Protein AF-X1P0E0-F1 (afdb_monomer)

Foldseek 3Di:
DVPPPPPPVLAPPLVVVPPPPDQKAWDWDADPSHIDTDDIDNDPVVNLVVQVVVVCVPAPQFAKAKEKEFAQAVVVSVVSQVVCVVSHNYPHYYYDYDDPVCCVSRHHPDIDMDMDGPPPVPPPPD

Radius of gyration: 15.59 Å; Cα contacts (8 Å, |Δi|>4): 162; chains: 1; bounding box: 39×35×39 Å

Structure (mmCIF, N/CA/C/O backbone):
data_AF-X1P0E0-F1
#
_entry.id   AF-X1P0E0-F1
#
loop_
_atom_site.group_PDB
_atom_site.id
_atom_site.type_symbol
_atom_site.label_atom_id
_atom_site.label_alt_id
_atom_site.label_comp_id
_atom_site.label_asym_id
_atom_site.label_entity_id
_atom_site.label_seq_id
_atom_site.pdbx_PDB_ins_code
_atom_site.Cartn_x
_atom_site.Cartn_y
_atom_site.Cartn_z
_atom_site.occupancy
_atom_site.B_iso_or_equiv
_atom_site.auth_seq_id
_atom_site.auth_comp_id
_atom_site.auth_asym_id
_atom_site.auth_atom_id
_atom_site.pdbx_PDB_model_num
ATOM 1 N N . THR A 1 1 ? 15.191 6.802 -23.955 1.00 49.88 1 THR A N 1
ATOM 2 C CA . THR A 1 1 ? 13.938 7.532 -23.635 1.00 49.88 1 THR A CA 1
ATOM 3 C C . THR A 1 1 ? 13.815 7.962 -22.166 1.00 49.88 1 THR A C 1
ATOM 5 O O . THR A 1 1 ? 13.062 8.871 -21.869 1.00 49.88 1 THR A O 1
ATOM 8 N N . VAL A 1 2 ? 14.660 7.444 -21.263 1.00 40.12 2 VAL A N 1
ATOM 9 C CA . VAL A 1 2 ? 14.828 7.835 -19.836 1.00 40.12 2 VAL A CA 1
ATOM 10 C C . VAL A 1 2 ? 15.333 9.270 -19.591 1.00 40.12 2 VAL A C 1
ATOM 12 O O . VAL A 1 2 ? 15.191 9.835 -18.510 1.00 40.12 2 VAL A O 1
ATOM 15 N N . ARG A 1 3 ? 15.948 9.890 -20.601 1.00 38.47 3 ARG A N 1
ATOM 16 C CA . ARG A 1 3 ? 16.764 11.102 -20.431 1.00 38.47 3 ARG A CA 1
ATOM 17 C C . ARG A 1 3 ? 15.964 12.405 -20.269 1.00 38.47 3 ARG A C 1
ATOM 19 O O . ARG A 1 3 ? 16.572 13.434 -20.003 1.00 38.47 3 ARG A O 1
ATOM 26 N N . TYR A 1 4 ? 14.636 12.377 -20.415 1.00 43.84 4 TYR A N 1
ATOM 27 C CA . TYR A 1 4 ? 13.825 13.598 -20.547 1.00 43.84 4 TYR A CA 1
ATOM 28 C C . TYR A 1 4 ? 12.959 13.981 -19.336 1.00 43.84 4 TYR A C 1
ATOM 30 O O . TYR A 1 4 ? 12.511 15.121 -19.273 1.00 43.84 4 TYR A O 1
ATOM 38 N N . VAL A 1 5 ? 12.761 13.115 -18.335 1.00 45.66 5 VAL A N 1
ATOM 39 C CA . VAL A 1 5 ? 11.831 13.411 -17.213 1.00 45.66 5 VAL A CA 1
ATOM 40 C C . VAL A 1 5 ? 12.536 13.987 -15.970 1.00 45.66 5 VAL A C 1
ATOM 42 O O . VAL A 1 5 ?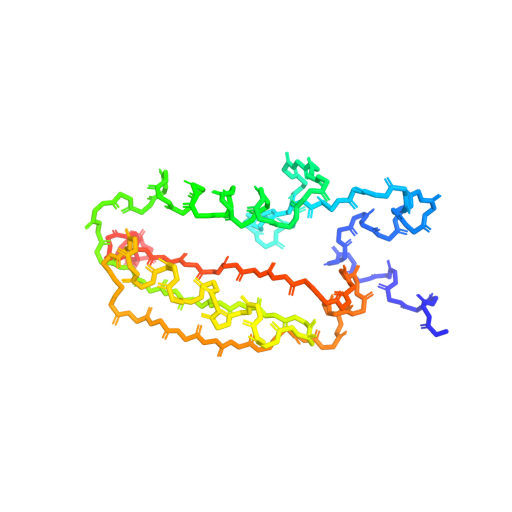 11.910 14.279 -14.960 1.00 45.66 5 VAL A O 1
ATOM 45 N N . TYR A 1 6 ? 13.845 14.237 -16.037 1.00 41.91 6 TYR A N 1
ATOM 46 C CA . TYR A 1 6 ? 14.637 14.723 -14.896 1.00 41.91 6 TYR A CA 1
ATOM 47 C C . TYR A 1 6 ? 14.338 16.172 -14.457 1.00 41.91 6 TYR A C 1
ATOM 49 O O . TYR A 1 6 ? 14.790 16.584 -13.392 1.00 41.91 6 TYR A O 1
ATOM 57 N N . ARG A 1 7 ? 13.600 16.968 -15.247 1.00 42.78 7 ARG A N 1
ATOM 58 C CA . ARG A 1 7 ? 13.445 18.422 -15.020 1.00 42.78 7 ARG A CA 1
ATOM 59 C C . ARG A 1 7 ? 12.189 18.865 -14.261 1.00 42.78 7 ARG A C 1
ATOM 61 O O . ARG A 1 7 ? 12.047 20.056 -14.022 1.00 42.78 7 ARG A O 1
ATOM 68 N N . THR A 1 8 ? 11.281 17.972 -13.866 1.00 48.56 8 THR A N 1
ATOM 69 C CA . THR A 1 8 ? 9.974 18.403 -13.323 1.00 48.56 8 THR A CA 1
ATOM 70 C C . THR A 1 8 ? 9.926 18.583 -11.802 1.00 48.56 8 THR A C 1
ATOM 72 O O . THR A 1 8 ? 8.874 18.935 -11.279 1.00 48.56 8 THR A O 1
ATOM 75 N N . GLY A 1 9 ? 11.019 18.339 -11.065 1.00 49.53 9 GLY A N 1
ATOM 76 C CA . GLY A 1 9 ? 11.084 18.568 -9.608 1.00 49.53 9 GLY A CA 1
ATOM 77 C C . GLY A 1 9 ? 10.165 17.678 -8.752 1.00 49.53 9 GLY A C 1
ATOM 78 O O . GLY A 1 9 ? 10.155 17.808 -7.534 1.00 49.53 9 GLY A O 1
ATOM 79 N N . ARG A 1 10 ? 9.413 16.762 -9.380 1.00 53.34 10 ARG A N 1
ATOM 80 C CA . ARG A 1 10 ? 8.436 15.845 -8.761 1.00 53.34 10 ARG A CA 1
ATOM 81 C C . ARG A 1 10 ? 8.877 14.378 -8.781 1.00 53.34 10 ARG A C 1
ATOM 83 O O . ARG A 1 10 ? 8.124 13.504 -8.368 1.00 53.34 10 ARG A O 1
ATOM 90 N N . ILE A 1 11 ? 10.089 14.103 -9.263 1.00 49.31 11 ILE A N 1
ATOM 91 C CA . ILE A 1 11 ? 10.712 12.781 -9.181 1.00 49.31 11 ILE A CA 1
ATOM 92 C C . ILE A 1 11 ? 11.657 12.808 -7.971 1.00 49.31 11 ILE A C 1
ATOM 94 O O . ILE A 1 11 ? 12.627 13.572 -7.994 1.00 49.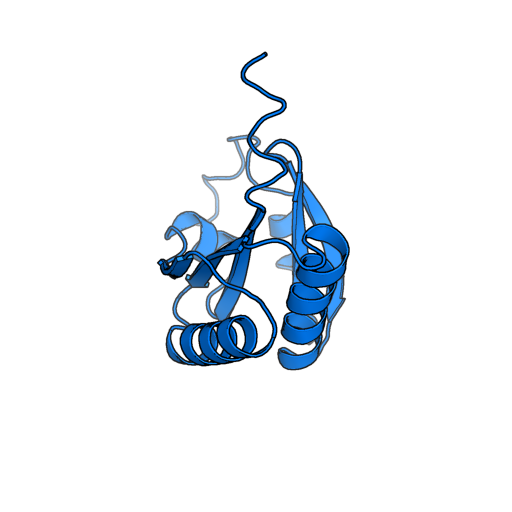31 11 ILE A O 1
ATOM 98 N N . PRO A 1 12 ? 11.405 12.023 -6.903 1.00 47.72 12 PRO A N 1
ATOM 99 C CA . PRO A 1 12 ? 12.387 11.847 -5.837 1.00 47.72 12 PRO A CA 1
ATOM 100 C C . PRO A 1 12 ? 13.702 11.370 -6.4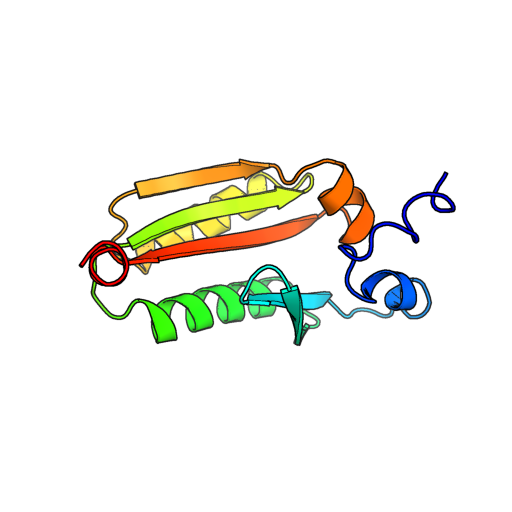50 1.00 47.72 12 PRO A C 1
ATOM 102 O O . PRO A 1 12 ? 13.703 10.735 -7.499 1.00 47.72 12 PRO A O 1
ATOM 105 N N . LYS A 1 13 ? 14.829 11.604 -5.778 1.00 49.88 13 LYS A N 1
ATOM 106 C CA . LYS A 1 13 ? 16.182 11.146 -6.159 1.00 49.88 13 LYS A CA 1
ATOM 107 C C . LYS A 1 13 ? 16.338 9.609 -6.355 1.00 49.88 13 LYS A C 1
ATOM 109 O O . LYS A 1 13 ? 17.444 9.094 -6.298 1.00 49.88 13 LYS A O 1
ATOM 114 N N . VAL A 1 14 ? 15.267 8.853 -6.597 1.00 49.75 14 VAL A N 1
ATOM 115 C CA . VAL A 1 14 ? 15.206 7.409 -6.878 1.00 49.75 14 VAL A CA 1
ATOM 116 C C . VAL A 1 14 ? 15.887 7.060 -8.197 1.00 49.75 14 VAL A C 1
ATOM 118 O O . VAL A 1 14 ? 16.434 5.974 -8.329 1.00 49.75 14 VAL A O 1
ATOM 121 N N . ALA A 1 15 ? 15.978 8.002 -9.139 1.00 46.88 15 ALA A N 1
ATOM 122 C CA . ALA A 1 15 ? 16.730 7.784 -10.371 1.00 46.88 15 ALA A CA 1
ATOM 123 C C . ALA A 1 15 ? 18.255 7.624 -10.138 1.00 46.88 15 ALA A C 1
ATOM 125 O O . ALA A 1 15 ? 18.962 7.161 -11.028 1.00 46.88 15 ALA A O 1
ATOM 126 N N . ALA A 1 16 ? 18.770 7.946 -8.941 1.00 50.12 16 ALA A N 1
ATOM 127 C CA . ALA A 1 16 ? 20.152 7.648 -8.546 1.00 50.12 16 ALA A CA 1
ATOM 128 C C . ALA A 1 16 ? 20.365 6.182 -8.098 1.00 50.12 16 ALA A C 1
ATOM 130 O O . ALA A 1 16 ? 21.505 5.746 -7.974 1.00 50.12 16 ALA A O 1
ATOM 131 N N . LEU A 1 17 ? 19.294 5.403 -7.887 1.00 49.16 17 LEU A N 1
ATOM 132 C CA . LEU A 1 17 ? 19.366 3.992 -7.471 1.00 49.16 17 LEU A CA 1
ATOM 133 C C . LEU A 1 17 ? 19.461 3.006 -8.645 1.00 49.16 17 LEU A C 1
ATOM 135 O O . LEU A 1 17 ? 19.607 1.805 -8.424 1.00 49.16 17 LEU A O 1
ATOM 139 N N . ALA A 1 18 ? 19.460 3.494 -9.890 1.00 48.66 18 ALA A N 1
ATOM 140 C CA . ALA A 1 18 ? 19.674 2.667 -11.081 1.00 48.66 18 ALA A CA 1
ATOM 141 C C . ALA A 1 18 ? 21.058 1.973 -11.109 1.00 48.66 18 ALA A C 1
ATOM 143 O O . ALA A 1 18 ? 21.272 1.073 -11.914 1.00 48.66 18 ALA A O 1
ATOM 144 N N . GLY A 1 19 ? 21.993 2.375 -10.237 1.00 46.19 19 GLY A N 1
ATOM 145 C CA . GLY A 1 19 ? 23.364 1.861 -10.197 1.00 46.19 19 GLY A CA 1
ATOM 146 C C . GLY A 1 19 ? 23.654 0.723 -9.206 1.00 46.19 19 GLY A C 1
ATOM 147 O O . GLY A 1 19 ? 24.775 0.227 -9.217 1.00 46.19 19 GLY A O 1
ATOM 148 N N . SER A 1 20 ? 22.719 0.301 -8.338 1.00 51.16 20 SER A N 1
ATOM 149 C CA . SER A 1 20 ? 23.041 -0.618 -7.220 1.00 51.16 20 SER A CA 1
ATOM 150 C C . SER A 1 20 ? 21.969 -1.671 -6.887 1.00 51.16 20 SER A C 1
ATOM 152 O O . SER A 1 20 ? 21.805 -2.048 -5.726 1.00 51.16 20 SER A O 1
ATOM 154 N N . MET A 1 21 ? 21.251 -2.189 -7.893 1.00 52.78 21 MET A N 1
ATOM 155 C CA . MET A 1 21 ? 20.237 -3.258 -7.766 1.00 52.78 21 MET A CA 1
ATOM 156 C C . MET A 1 21 ? 20.814 -4.639 -7.360 1.00 52.78 21 MET A C 1
ATOM 158 O O . MET A 1 21 ? 20.607 -5.644 -8.034 1.00 52.78 21 MET A O 1
ATOM 162 N N . LEU A 1 22 ? 21.506 -4.732 -6.224 1.00 58.06 22 LEU A N 1
ATOM 163 C CA . LEU A 1 22 ? 21.781 -5.996 -5.541 1.00 58.06 22 LEU A CA 1
ATOM 164 C C . LEU A 1 22 ? 20.718 -6.214 -4.451 1.00 58.06 22 LEU A C 1
ATOM 166 O O . LEU A 1 22 ? 20.879 -5.826 -3.298 1.00 58.06 22 LEU A O 1
ATOM 170 N N . ASN A 1 23 ? 19.620 -6.875 -4.829 1.00 63.97 23 ASN A N 1
ATOM 171 C CA . ASN A 1 23 ? 18.700 -7.586 -3.926 1.00 63.97 23 ASN A CA 1
ATOM 172 C C . ASN A 1 23 ? 17.964 -6.774 -2.832 1.00 63.97 23 ASN A C 1
ATOM 174 O O . ASN A 1 23 ? 17.475 -7.359 -1.862 1.00 63.97 23 ASN A O 1
ATOM 178 N N . ILE A 1 24 ? 17.856 -5.449 -2.964 1.00 73.19 24 ILE A N 1
ATOM 179 C CA . ILE A 1 24 ? 17.117 -4.584 -2.030 1.00 73.19 24 ILE A CA 1
ATOM 180 C C . ILE A 1 24 ? 15.929 -3.898 -2.716 1.00 73.19 24 ILE A C 1
ATOM 182 O O . ILE A 1 24 ? 15.970 -3.567 -3.896 1.00 73.19 24 ILE A O 1
ATOM 186 N N . ARG A 1 25 ? 14.864 -3.683 -1.949 1.00 79.88 25 ARG A N 1
ATOM 187 C CA . ARG A 1 25 ? 13.583 -3.091 -2.333 1.00 79.88 25 ARG A CA 1
ATOM 188 C C . ARG A 1 25 ? 13.344 -1.878 -1.426 1.00 79.88 25 ARG A C 1
ATOM 190 O O . ARG A 1 25 ? 13.173 -2.061 -0.218 1.00 79.88 25 ARG A O 1
ATOM 197 N N . PRO A 1 26 ? 13.412 -0.647 -1.946 1.00 82.50 26 PRO A N 1
ATOM 198 C CA . PRO A 1 26 ? 13.186 0.546 -1.141 1.00 82.50 26 PRO A CA 1
ATOM 199 C C . PRO A 1 26 ? 11.697 0.716 -0.806 1.00 82.50 26 PRO A C 1
ATOM 201 O O . PRO A 1 26 ? 10.828 0.378 -1.604 1.00 82.50 26 PRO A O 1
ATOM 204 N N . ILE A 1 27 ? 11.416 1.273 0.370 1.00 86.31 27 ILE A N 1
ATOM 205 C CA . ILE A 1 27 ? 10.085 1.694 0.812 1.00 86.31 27 ILE A CA 1
ATOM 206 C C . ILE A 1 27 ? 10.093 3.215 0.913 1.00 86.31 27 ILE A C 1
ATOM 208 O O . ILE A 1 27 ? 10.977 3.801 1.550 1.00 86.31 27 ILE A O 1
ATOM 212 N N . PHE A 1 28 ? 9.094 3.839 0.299 1.00 87.31 28 PHE A N 1
ATOM 213 C CA . PHE A 1 28 ? 8.886 5.279 0.323 1.00 87.31 28 PHE A CA 1
ATOM 214 C C . PHE A 1 28 ? 7.545 5.606 0.972 1.00 87.31 28 PHE A C 1
ATOM 216 O O . PHE A 1 28 ? 6.602 4.823 0.898 1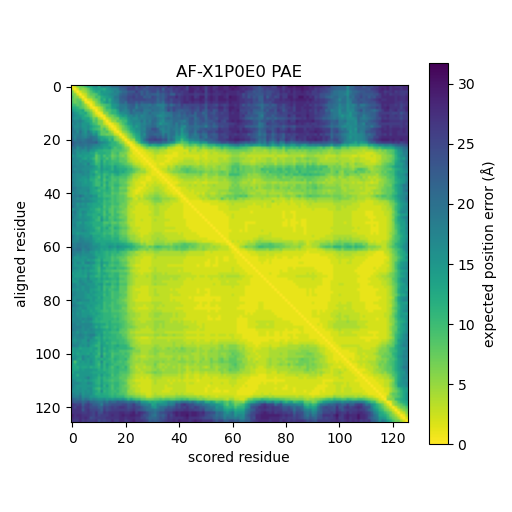.00 87.31 28 PHE A O 1
ATOM 223 N N . THR A 1 29 ? 7.459 6.791 1.562 1.00 86.12 29 THR A N 1
ATOM 224 C CA . THR A 1 29 ? 6.195 7.413 1.963 1.00 86.12 29 THR A CA 1
ATOM 225 C C . THR A 1 29 ? 6.074 8.772 1.304 1.00 86.12 29 THR A C 1
ATOM 227 O O . THR A 1 29 ? 7.084 9.408 1.003 1.00 86.12 29 THR A O 1
ATOM 230 N N . ILE A 1 30 ? 4.851 9.227 1.067 1.00 82.19 30 ILE A N 1
ATOM 231 C CA . ILE A 1 30 ? 4.592 10.565 0.548 1.00 82.19 30 ILE A CA 1
ATOM 232 C C . ILE A 1 30 ? 4.004 11.384 1.691 1.00 82.19 30 ILE A C 1
ATOM 234 O O . ILE A 1 30 ? 2.984 11.017 2.265 1.00 82.19 30 ILE A O 1
ATOM 238 N N . SER A 1 31 ? 4.660 12.494 2.018 1.00 76.38 31 SER A N 1
ATOM 239 C CA . SER A 1 31 ? 4.187 13.468 3.001 1.00 76.38 31 SER A CA 1
ATOM 240 C C . SER A 1 31 ? 4.211 14.844 2.356 1.00 76.38 31 SER A C 1
ATOM 242 O O . SER A 1 31 ? 5.222 15.223 1.765 1.00 76.38 31 SER A O 1
ATOM 244 N N . SER A 1 32 ? 3.099 15.577 2.430 1.00 76.44 32 SER A N 1
ATOM 245 C CA . SER A 1 32 ? 2.950 16.910 1.819 1.00 76.44 32 SER A CA 1
ATOM 246 C C . SER A 1 32 ? 3.301 16.941 0.322 1.00 76.44 32 SER A C 1
ATOM 248 O O . SER A 1 32 ? 3.949 17.863 -0.163 1.00 76.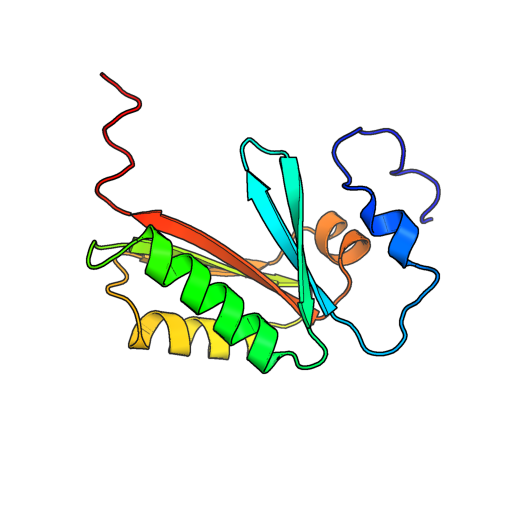44 32 SER A O 1
ATOM 250 N N . GLY A 1 33 ? 2.934 15.882 -0.411 1.00 75.44 33 GLY A N 1
ATOM 251 C CA . GLY A 1 33 ? 3.246 15.725 -1.838 1.00 75.44 33 GLY A CA 1
ATOM 252 C C . GLY A 1 33 ? 4.713 15.406 -2.147 1.00 75.44 33 GLY A C 1
ATOM 253 O O . GLY A 1 33 ? 5.065 15.234 -3.314 1.00 75.44 33 GLY A O 1
ATOM 254 N N . VAL A 1 34 ? 5.567 15.291 -1.124 1.00 74.38 34 VAL A N 1
ATOM 255 C CA . VAL A 1 34 ? 6.992 15.004 -1.277 1.00 74.38 34 VAL A CA 1
ATOM 256 C C . VAL A 1 34 ? 7.287 13.551 -0.873 1.00 74.38 34 VAL A C 1
ATOM 258 O O . VAL A 1 34 ? 6.963 13.127 0.241 1.00 74.38 34 VAL A O 1
ATOM 261 N N . PRO A 1 35 ? 7.902 12.761 -1.764 1.00 76.56 35 PRO A N 1
ATOM 262 C CA . PRO A 1 35 ? 8.350 11.410 -1.456 1.00 76.56 35 PRO A CA 1
ATOM 263 C C . PRO A 1 35 ? 9.596 11.394 -0.562 1.00 76.56 35 PRO A C 1
ATOM 265 O O . PRO A 1 35 ? 10.617 12.009 -0.871 1.00 76.56 35 PRO A O 1
ATOM 268 N N . HIS A 1 36 ? 9.523 10.614 0.511 1.00 81.38 36 HIS A N 1
ATOM 269 C CA . HIS A 1 36 ? 10.569 10.409 1.503 1.00 81.38 36 HIS A CA 1
ATOM 270 C C . HIS A 1 36 ? 10.965 8.934 1.549 1.00 81.38 36 HIS A C 1
ATOM 272 O O . HIS A 1 36 ? 10.114 8.043 1.568 1.00 81.38 36 HIS A O 1
ATOM 278 N N . PHE A 1 37 ? 12.270 8.671 1.575 1.00 82.88 37 PHE A N 1
ATOM 279 C CA . PHE A 1 37 ? 12.793 7.326 1.789 1.00 82.88 37 PHE A CA 1
ATOM 280 C C . PHE A 1 37 ? 12.574 6.910 3.245 1.00 82.88 37 PHE A C 1
ATOM 282 O O . PHE A 1 37 ? 12.940 7.650 4.155 1.00 82.88 37 PHE A O 1
ATOM 289 N N . MET A 1 38 ? 12.005 5.725 3.459 1.00 83.94 38 MET A N 1
ATOM 290 C CA . MET A 1 38 ? 11.790 5.187 4.803 1.00 83.94 38 MET A CA 1
ATOM 291 C C . MET A 1 38 ? 12.804 4.109 5.163 1.00 83.94 38 MET A C 1
ATOM 293 O O . MET A 1 38 ? 13.390 4.139 6.241 1.00 83.94 38 MET A O 1
ATOM 297 N N . SER A 1 39 ? 12.972 3.115 4.292 1.00 82.56 39 SER A N 1
ATOM 298 C CA . SER A 1 39 ? 13.793 1.938 4.580 1.00 82.56 39 SER A CA 1
ATOM 299 C C . SER A 1 39 ? 14.067 1.120 3.322 1.00 82.56 39 SER A C 1
ATOM 301 O O . SER A 1 39 ? 13.438 1.320 2.287 1.00 82.56 39 SER A O 1
ATOM 303 N N . VAL A 1 40 ? 14.953 0.133 3.435 1.00 83.88 40 VAL A N 1
ATOM 304 C CA . VAL A 1 40 ? 15.151 -0.928 2.438 1.00 83.88 40 VAL A CA 1
ATOM 305 C C . VAL A 1 40 ? 14.798 -2.282 3.037 1.00 83.88 40 VAL A C 1
ATOM 307 O O . VAL A 1 40 ? 15.158 -2.581 4.173 1.00 83.88 40 VAL A O 1
ATOM 310 N N . VAL A 1 41 ? 14.138 -3.128 2.254 1.00 85.44 41 VAL A N 1
ATOM 311 C CA . VAL A 1 41 ? 13.878 -4.534 2.585 1.00 85.44 41 VAL A CA 1
ATOM 312 C C . VAL A 1 41 ? 14.433 -5.430 1.489 1.00 85.44 41 VAL A C 1
ATOM 314 O O . VAL A 1 41 ? 14.544 -5.017 0.347 1.00 85.44 41 VAL A O 1
ATOM 317 N N . ARG A 1 42 ? 14.798 -6.672 1.801 1.00 83.50 42 ARG A N 1
ATOM 318 C CA . ARG A 1 42 ? 15.238 -7.641 0.773 1.00 83.50 42 ARG A CA 1
ATOM 319 C C . ARG A 1 42 ? 14.093 -8.529 0.280 1.00 83.50 42 ARG A C 1
ATOM 321 O O . ARG A 1 42 ? 14.037 -8.901 -0.888 1.00 83.50 42 ARG A O 1
ATOM 328 N N . ASN A 1 43 ? 13.152 -8.827 1.175 1.00 87.06 43 ASN A N 1
ATOM 329 C CA . ASN A 1 43 ? 11.983 -9.663 0.920 1.00 87.06 43 ASN A CA 1
ATOM 330 C C . ASN A 1 43 ? 10.737 -8.783 0.706 1.00 87.06 43 ASN A C 1
ATOM 332 O O . ASN A 1 43 ? 10.546 -7.808 1.431 1.00 87.06 43 ASN A O 1
ATOM 336 N N . LYS A 1 44 ? 9.910 -9.139 -0.286 1.00 85.56 44 LYS A N 1
ATOM 337 C CA . LYS A 1 44 ? 8.645 -8.468 -0.622 1.00 85.56 44 LYS A CA 1
ATOM 338 C C . LYS A 1 44 ? 7.640 -8.510 0.530 1.00 85.56 44 LYS A C 1
ATOM 340 O O . LYS A 1 44 ? 7.112 -7.462 0.878 1.00 85.56 44 LYS A O 1
ATOM 345 N N . GLU A 1 45 ? 7.469 -9.669 1.164 1.00 91.25 45 GLU A N 1
ATOM 346 C CA . GLU A 1 45 ? 6.563 -9.860 2.305 1.00 91.25 45 GLU A CA 1
ATOM 347 C C . GLU A 1 45 ? 6.936 -8.946 3.467 1.00 91.25 45 GLU A C 1
ATOM 349 O O . GLU A 1 45 ? 6.092 -8.225 3.977 1.00 91.25 45 GLU A O 1
ATOM 354 N N . ARG A 1 46 ? 8.232 -8.824 3.789 1.00 91.81 46 ARG A N 1
ATOM 355 C CA . ARG A 1 46 ? 8.685 -7.861 4.813 1.00 91.81 46 ARG A CA 1
ATOM 356 C C . ARG A 1 46 ? 8.346 -6.412 4.460 1.00 91.81 46 ARG A C 1
ATOM 358 O O . ARG A 1 46 ? 8.196 -5.584 5.354 1.00 91.81 46 ARG A O 1
ATOM 365 N N . GLY A 1 47 ? 8.295 -6.087 3.169 1.00 91.88 47 GLY A N 1
ATOM 366 C CA . GLY A 1 47 ? 7.842 -4.782 2.702 1.00 91.88 47 GLY A CA 1
ATOM 367 C C . GLY A 1 47 ? 6.349 -4.588 2.924 1.00 91.88 47 GLY A C 1
ATOM 368 O O . GLY A 1 47 ? 5.951 -3.553 3.446 1.00 91.88 47 GLY A O 1
ATOM 369 N N . ILE A 1 48 ? 5.549 -5.602 2.596 1.00 94.12 48 ILE A N 1
ATOM 370 C CA . ILE A 1 48 ? 4.103 -5.618 2.829 1.00 94.12 48 ILE A CA 1
ATOM 371 C C . ILE A 1 48 ? 3.789 -5.496 4.323 1.00 94.12 48 ILE A C 1
ATOM 373 O O . ILE A 1 48 ? 3.057 -4.591 4.713 1.00 94.12 48 ILE A O 1
ATOM 377 N N . ASP A 1 49 ? 4.416 -6.313 5.171 1.00 95.06 49 ASP A N 1
ATOM 378 C CA . ASP A 1 49 ? 4.244 -6.253 6.627 1.00 95.06 49 ASP A CA 1
ATOM 379 C C . ASP A 1 49 ? 4.576 -4.859 7.170 1.00 95.06 49 ASP A C 1
ATOM 381 O O . ASP A 1 49 ? 3.923 -4.349 8.082 1.00 95.06 49 ASP A O 1
ATOM 385 N N . ARG A 1 50 ? 5.582 -4.196 6.584 1.00 93.44 50 ARG A N 1
ATOM 386 C CA . ARG A 1 50 ? 5.939 -2.830 6.960 1.00 93.44 50 ARG A CA 1
ATOM 387 C C . ARG A 1 50 ? 4.875 -1.816 6.538 1.00 93.44 50 ARG A C 1
ATOM 389 O O . ARG A 1 50 ? 4.607 -0.910 7.323 1.00 93.44 50 ARG A O 1
ATOM 396 N N . LEU A 1 51 ? 4.286 -1.950 5.347 1.00 93.44 51 LEU A N 1
ATOM 397 C CA . LEU A 1 51 ? 3.184 -1.095 4.888 1.00 93.44 51 LEU A CA 1
ATOM 398 C C . LEU A 1 51 ? 1.963 -1.227 5.808 1.00 93.44 51 LEU A C 1
ATOM 400 O O . LEU A 1 51 ? 1.442 -0.211 6.266 1.00 93.44 51 LEU A O 1
ATOM 404 N N . LEU A 1 52 ? 1.569 -2.461 6.135 1.00 95.25 52 LEU A N 1
ATOM 405 C CA . LEU A 1 52 ? 0.443 -2.749 7.029 1.00 95.25 52 LEU A CA 1
ATOM 406 C C . LEU A 1 52 ? 0.703 -2.209 8.436 1.00 95.25 52 LEU A C 1
ATOM 408 O O . LEU A 1 52 ? -0.153 -1.543 9.013 1.00 95.25 52 LEU A O 1
ATOM 412 N N . LYS A 1 53 ? 1.926 -2.376 8.954 1.00 94.31 53 LYS A N 1
ATOM 413 C CA . LYS A 1 53 ? 2.310 -1.782 10.237 1.00 94.31 53 LYS A CA 1
ATOM 414 C C . LYS A 1 53 ? 2.190 -0.255 10.235 1.00 94.31 53 LYS A C 1
ATOM 416 O O . LYS A 1 53 ? 1.652 0.304 11.182 1.00 94.31 53 LYS A O 1
ATOM 421 N N . ILE A 1 54 ? 2.677 0.420 9.190 1.00 92.00 54 ILE A N 1
ATOM 422 C CA . ILE A 1 54 ? 2.580 1.887 9.077 1.00 92.00 54 ILE A CA 1
ATOM 423 C C . ILE A 1 54 ? 1.118 2.334 9.058 1.00 92.00 54 ILE A C 1
ATOM 425 O O . ILE A 1 54 ? 0.784 3.352 9.660 1.00 92.00 54 ILE A O 1
ATOM 429 N N . MET A 1 55 ? 0.261 1.593 8.359 1.00 93.25 55 MET A N 1
ATOM 430 C CA . MET A 1 55 ? -1.168 1.863 8.331 1.00 93.25 55 MET A CA 1
ATOM 431 C C . MET A 1 55 ? -1.786 1.693 9.721 1.00 93.25 55 MET A C 1
ATOM 433 O O . MET A 1 55 ? -2.399 2.633 10.215 1.00 93.25 55 MET A O 1
ATOM 437 N N . SER A 1 56 ? -1.545 0.563 10.392 1.00 93.69 56 SER A N 1
ATOM 438 C CA . SER A 1 56 ? -2.030 0.292 11.755 1.00 93.69 56 SER A CA 1
ATOM 439 C C . SER A 1 56 ? -1.598 1.350 12.767 1.00 93.69 56 SER A C 1
ATOM 441 O O . SER A 1 56 ? -2.444 1.856 13.504 1.00 93.69 56 SER A O 1
ATOM 443 N N . ASP A 1 57 ? -0.327 1.760 12.737 1.00 92.06 57 ASP A N 1
ATOM 444 C CA . ASP A 1 57 ? 0.207 2.785 13.639 1.00 92.06 57 ASP A CA 1
ATOM 445 C C . ASP A 1 57 ? -0.467 4.167 13.418 1.00 92.06 57 ASP A C 1
ATOM 447 O O . ASP A 1 57 ? -0.437 5.005 14.318 1.00 92.06 57 ASP A O 1
ATOM 451 N N . LYS A 1 58 ? -1.075 4.420 12.245 1.00 90.00 58 LYS A N 1
ATOM 452 C CA . LYS A 1 58 ? -1.753 5.687 11.911 1.00 90.00 58 LYS A CA 1
ATOM 453 C C . LYS A 1 58 ? -3.268 5.666 12.106 1.00 90.00 58 LYS A C 1
ATOM 455 O O . LYS A 1 58 ? -3.818 6.648 12.588 1.00 90.00 58 LYS A O 1
ATOM 460 N N . VAL A 1 59 ? -3.948 4.593 11.701 1.00 90.31 59 VAL A N 1
ATOM 461 C CA . VAL A 1 59 ? -5.425 4.570 11.637 1.00 90.31 59 VAL A CA 1
ATOM 462 C C . VAL A 1 59 ? -6.077 4.072 12.927 1.00 90.31 59 VAL A C 1
ATOM 464 O O . VAL A 1 59 ? -7.243 4.377 13.185 1.00 90.31 59 VAL A O 1
ATOM 467 N N . GLY A 1 60 ? -5.339 3.327 13.759 1.00 85.44 60 GLY A N 1
ATOM 468 C CA . GLY A 1 60 ? -5.877 2.737 14.982 1.00 85.44 60 GLY A CA 1
ATOM 469 C C . GLY A 1 60 ? -7.066 1.812 14.698 1.00 85.44 60 GLY A C 1
ATOM 470 O O . GLY A 1 60 ? -6.970 0.915 13.866 1.00 85.44 60 GLY A O 1
ATOM 471 N N . LEU A 1 61 ? -8.183 2.034 15.402 1.00 85.44 61 LEU A N 1
ATOM 472 C CA . LEU A 1 61 ? -9.423 1.248 15.277 1.00 85.44 61 LEU A CA 1
ATOM 473 C C . LEU A 1 61 ? -10.512 1.938 14.435 1.00 85.44 61 LEU A C 1
ATOM 475 O O . LEU A 1 61 ? -11.633 1.435 14.345 1.00 85.44 61 LEU A O 1
ATOM 479 N N . ASN A 1 62 ? -10.217 3.101 13.851 1.00 89.81 62 ASN A N 1
ATOM 480 C CA . ASN A 1 62 ? -11.207 3.872 13.104 1.00 89.81 62 ASN A CA 1
ATOM 481 C C . ASN A 1 62 ? -11.537 3.205 11.758 1.00 89.81 62 ASN A C 1
ATOM 483 O O . ASN A 1 62 ? -10.648 2.593 11.157 1.00 89.81 62 ASN A O 1
ATOM 487 N N . PRO A 1 63 ? -12.773 3.366 11.242 1.00 94.50 63 PRO A N 1
ATOM 488 C CA . PRO A 1 63 ? -13.075 3.033 9.858 1.00 94.50 63 PRO A CA 1
ATOM 489 C C . PRO A 1 63 ? -12.109 3.743 8.905 1.00 94.50 63 PRO A C 1
ATOM 491 O O . PRO A 1 63 ? -11.797 4.929 9.078 1.00 94.50 63 PRO A O 1
ATOM 494 N N . VAL A 1 64 ? -11.611 3.002 7.917 1.00 96.38 64 VAL A N 1
ATOM 495 C CA . VAL A 1 64 ? -10.561 3.470 7.007 1.00 96.38 64 VAL A CA 1
ATOM 496 C C . VAL A 1 64 ? -10.963 3.290 5.546 1.00 96.38 64 VAL A C 1
ATOM 498 O O . VAL A 1 64 ? -11.512 2.257 5.163 1.00 96.38 64 VAL A O 1
ATOM 501 N N . HIS A 1 65 ? -10.656 4.291 4.724 1.00 96.81 65 HIS A N 1
ATOM 502 C CA . HIS A 1 65 ? -10.725 4.197 3.266 1.00 96.81 65 HIS A CA 1
ATOM 503 C C . HIS A 1 65 ? -9.338 3.885 2.728 1.00 96.81 65 HIS A C 1
ATOM 505 O O . HIS A 1 65 ? -8.369 4.548 3.109 1.00 96.81 65 HIS A O 1
ATOM 511 N N . VAL A 1 66 ? -9.228 2.886 1.853 1.00 97.69 66 VAL A N 1
ATOM 512 C CA . VAL A 1 66 ? -7.936 2.376 1.387 1.00 97.69 66 VAL A CA 1
ATOM 513 C C . VAL A 1 66 ? -7.941 2.128 -0.118 1.00 97.69 66 VAL A C 1
ATOM 515 O O . VAL A 1 66 ? -8.803 1.438 -0.659 1.00 97.69 66 VAL A O 1
ATOM 518 N N . ALA A 1 67 ? -6.897 2.606 -0.785 1.00 97.75 67 ALA A N 1
ATOM 519 C CA . ALA A 1 67 ? -6.564 2.231 -2.150 1.00 97.75 67 ALA A CA 1
ATOM 520 C C . ALA A 1 67 ? -5.260 1.424 -2.164 1.00 97.75 67 ALA A C 1
ATOM 522 O O . ALA A 1 67 ? -4.198 1.911 -1.760 1.00 97.75 67 ALA A O 1
ATOM 523 N N . VAL A 1 68 ? -5.336 0.194 -2.669 1.00 98.00 68 VAL A N 1
ATOM 524 C CA . VAL A 1 68 ? -4.171 -0.631 -2.994 1.00 98.00 68 VAL A CA 1
ATOM 525 C C . VAL A 1 68 ? -3.718 -0.281 -4.407 1.00 98.00 68 VAL A C 1
ATOM 527 O O . VAL A 1 68 ? -4.509 -0.306 -5.345 1.00 98.00 68 VAL A O 1
ATOM 530 N N . MET A 1 69 ? -2.445 0.056 -4.572 1.00 95.81 69 MET A N 1
ATOM 531 C CA . MET A 1 69 ? -1.885 0.501 -5.848 1.00 95.81 69 MET A CA 1
ATOM 532 C C . MET A 1 69 ? -0.835 -0.485 -6.355 1.00 95.81 69 MET A C 1
ATOM 534 O O . MET A 1 69 ? -0.027 -0.968 -5.559 1.00 95.81 69 MET A O 1
ATOM 538 N N . HIS A 1 70 ? -0.780 -0.743 -7.664 1.00 95.12 70 HIS A N 1
ATOM 539 C CA . HIS A 1 70 ? 0.258 -1.606 -8.241 1.00 95.12 70 HIS A CA 1
ATOM 540 C C . HIS A 1 70 ? 0.792 -1.153 -9.599 1.00 95.12 70 HIS A C 1
ATOM 542 O O . HIS A 1 70 ? 0.114 -0.483 -10.368 1.00 95.12 70 HIS A O 1
ATOM 548 N N . ALA A 1 71 ? 2.013 -1.576 -9.932 1.00 90.75 71 ALA A N 1
ATOM 549 C CA . ALA A 1 71 ? 2.587 -1.439 -11.270 1.00 90.75 71 ALA A CA 1
ATOM 550 C C . ALA A 1 71 ? 2.796 -2.830 -11.887 1.00 90.75 71 ALA A C 1
ATOM 552 O O . ALA A 1 71 ? 3.791 -3.483 -11.574 1.00 90.75 71 ALA A O 1
ATOM 553 N N . TYR A 1 72 ? 1.877 -3.274 -12.756 1.00 90.88 72 TYR A N 1
ATOM 554 C CA . TYR A 1 72 ? 1.913 -4.603 -13.399 1.00 90.88 72 TYR A CA 1
ATOM 555 C C . TYR A 1 72 ? 2.090 -5.771 -12.401 1.00 90.88 72 TYR A C 1
ATOM 557 O O . TYR A 1 72 ? 2.961 -6.618 -12.580 1.00 90.88 72 TYR A O 1
ATOM 565 N N . ALA A 1 73 ? 1.320 -5.766 -11.308 1.00 93.88 73 ALA A N 1
ATOM 566 C CA . ALA A 1 73 ? 1.425 -6.729 -10.206 1.00 93.88 73 ALA A CA 1
ATOM 567 C C . ALA A 1 73 ? 0.056 -6.944 -9.540 1.00 93.88 73 ALA A C 1
ATOM 569 O O . ALA A 1 73 ? -0.099 -6.736 -8.336 1.00 93.88 73 ALA A O 1
ATOM 570 N N . LEU A 1 74 ? -0.952 -7.249 -10.364 1.00 96.31 74 LEU A N 1
ATOM 571 C CA . LEU A 1 74 ? -2.346 -7.365 -9.932 1.00 96.31 74 LEU A CA 1
ATOM 572 C C . LEU A 1 74 ? -2.520 -8.487 -8.902 1.00 96.31 74 LEU A C 1
ATOM 574 O O . LEU A 1 74 ? -3.047 -8.228 -7.828 1.00 96.31 74 LEU A O 1
ATOM 578 N N . ASP A 1 75 ? -1.985 -9.679 -9.169 1.00 97.19 75 ASP A N 1
ATOM 579 C CA . ASP A 1 75 ? -2.092 -10.830 -8.264 1.00 97.19 75 ASP A CA 1
ATOM 580 C C . ASP A 1 75 ? -1.548 -10.519 -6.858 1.00 97.19 75 ASP A C 1
ATOM 582 O O . ASP A 1 75 ? -2.120 -10.914 -5.841 1.00 97.19 75 ASP A O 1
ATOM 586 N N . GLU A 1 76 ? -0.430 -9.792 -6.762 1.00 95.56 76 GLU A N 1
ATOM 587 C CA . GLU A 1 76 ? 0.098 -9.382 -5.460 1.00 95.56 76 GLU A CA 1
ATOM 588 C C . GLU A 1 76 ? -0.700 -8.241 -4.822 1.00 95.56 76 GLU A C 1
ATOM 590 O O . GLU A 1 76 ? -0.767 -8.163 -3.594 1.00 95.56 76 GLU A O 1
ATOM 595 N N . ALA A 1 77 ? -1.317 -7.374 -5.625 1.00 97.50 77 ALA A N 1
ATOM 596 C CA . ALA A 1 77 ? -2.230 -6.347 -5.139 1.00 97.50 77 ALA A CA 1
ATOM 597 C C . ALA A 1 77 ? -3.510 -6.958 -4.556 1.00 97.50 77 ALA A C 1
ATOM 599 O O . ALA A 1 77 ? -3.981 -6.496 -3.519 1.00 97.50 77 ALA A O 1
ATOM 600 N N . GLU A 1 78 ? -4.040 -8.016 -5.169 1.00 98.31 78 GLU A N 1
ATOM 601 C CA . GLU A 1 78 ? -5.193 -8.769 -4.668 1.00 98.31 78 GLU A CA 1
ATOM 602 C C . GLU A 1 78 ? -4.889 -9.417 -3.319 1.00 98.31 78 GLU A C 1
ATOM 604 O O . GLU A 1 78 ? -5.621 -9.194 -2.357 1.00 98.31 78 GLU A O 1
ATOM 609 N N . ARG A 1 79 ? -3.739 -10.087 -3.187 1.00 97.94 79 ARG A N 1
ATOM 610 C CA . ARG A 1 79 ? -3.291 -10.645 -1.897 1.00 97.94 79 ARG A CA 1
ATOM 611 C C . ARG A 1 79 ? -3.109 -9.571 -0.827 1.00 97.94 79 ARG A C 1
ATOM 613 O O . ARG A 1 79 ? -3.458 -9.776 0.334 1.00 97.94 79 ARG A O 1
ATOM 620 N N . LEU A 1 80 ? -2.560 -8.413 -1.196 1.00 98.00 80 LEU A N 1
ATOM 621 C CA . LEU A 1 80 ? -2.431 -7.288 -0.273 1.00 98.00 80 LEU A CA 1
ATOM 622 C C . LEU A 1 80 ? -3.806 -6.747 0.140 1.00 98.00 80 LEU A C 1
ATOM 624 O O . LEU A 1 80 ? -4.020 -6.484 1.321 1.00 98.00 80 LEU A O 1
ATOM 628 N N . LYS A 1 81 ? -4.745 -6.620 -0.802 1.00 98.25 81 LYS A N 1
ATOM 629 C CA . LYS A 1 81 ? -6.128 -6.218 -0.524 1.00 98.25 81 LYS A CA 1
ATOM 630 C C . LYS A 1 81 ? -6.802 -7.188 0.445 1.00 98.25 81 LYS A C 1
ATOM 632 O O . LYS A 1 81 ? -7.423 -6.733 1.399 1.00 98.25 81 LYS A O 1
ATOM 637 N N . GLU A 1 82 ? -6.655 -8.495 0.240 1.00 98.19 82 GLU A N 1
ATOM 638 C CA . GLU A 1 82 ? -7.190 -9.518 1.146 1.00 98.19 82 GLU A CA 1
ATOM 639 C C . GLU A 1 82 ? -6.647 -9.339 2.566 1.00 98.19 82 GLU A C 1
ATOM 641 O O . GLU A 1 82 ? -7.428 -9.234 3.515 1.00 98.19 82 GLU A O 1
ATOM 646 N N . ARG A 1 83 ? -5.324 -9.187 2.711 1.00 97.56 83 ARG A N 1
ATOM 647 C CA . ARG A 1 83 ? -4.699 -8.916 4.014 1.00 97.56 83 ARG A CA 1
ATOM 648 C C . ARG A 1 83 ? -5.253 -7.651 4.661 1.00 97.56 83 ARG A C 1
ATOM 650 O O . ARG A 1 83 ? -5.680 -7.704 5.812 1.00 97.56 83 ARG A O 1
ATOM 657 N N . VAL A 1 84 ? -5.336 -6.546 3.916 1.00 97.75 84 VAL A N 1
ATOM 658 C CA . VAL A 1 84 ? -5.916 -5.288 4.414 1.00 97.75 84 VAL A CA 1
ATOM 659 C C . VAL A 1 84 ? -7.360 -5.496 4.885 1.00 97.75 84 VAL A C 1
ATOM 661 O O . VAL A 1 84 ? -7.707 -5.088 5.988 1.00 97.75 84 VAL A O 1
ATOM 664 N N . SER A 1 85 ? -8.192 -6.184 4.101 1.00 97.12 85 SER A N 1
ATOM 665 C CA . SER A 1 85 ? -9.587 -6.445 4.476 1.00 97.12 85 SER A CA 1
ATOM 666 C C . SER A 1 85 ? -9.730 -7.313 5.731 1.00 97.12 85 SER A C 1
ATOM 668 O O . SER A 1 85 ? -10.718 -7.188 6.447 1.00 97.12 85 SER A O 1
ATOM 670 N N . SER A 1 86 ? -8.745 -8.174 6.009 1.00 96.94 86 SER A N 1
ATOM 671 C CA . SER A 1 86 ? -8.741 -9.044 7.189 1.00 96.94 86 SER A CA 1
ATOM 672 C C . SER A 1 86 ? -8.194 -8.372 8.452 1.00 96.94 86 SER A C 1
ATOM 674 O O . SER A 1 86 ? -8.578 -8.748 9.557 1.00 96.94 86 SER A O 1
ATOM 676 N N . GLU A 1 87 ? -7.300 -7.390 8.300 1.00 95.75 87 GLU A N 1
ATOM 677 C CA . GLU A 1 87 ? -6.587 -6.744 9.409 1.00 95.75 87 GLU A CA 1
ATOM 678 C C . GLU A 1 87 ? -7.220 -5.398 9.824 1.00 95.75 87 GLU A C 1
ATOM 680 O O . GLU A 1 87 ? -6.980 -4.932 10.938 1.00 95.75 87 GLU A O 1
ATOM 685 N N . PHE A 1 88 ? -8.040 -4.773 8.965 1.00 96.00 88 PHE A N 1
ATOM 686 C CA . PHE A 1 88 ? -8.565 -3.417 9.171 1.00 96.00 88 PHE A CA 1
ATOM 687 C C . PHE A 1 88 ? -10.077 -3.306 8.944 1.00 96.00 88 PHE A C 1
ATOM 689 O O . PHE A 1 88 ? -10.636 -3.912 8.031 1.00 96.00 88 PHE A O 1
ATOM 696 N N . ASN A 1 89 ? -10.730 -2.436 9.721 1.00 95.38 89 ASN A N 1
ATOM 697 C CA . ASN A 1 89 ? -12.132 -2.060 9.526 1.00 95.38 89 ASN A CA 1
ATOM 698 C C . ASN A 1 89 ? -12.281 -1.122 8.311 1.00 95.38 89 ASN A C 1
ATOM 700 O O . ASN A 1 89 ? -12.292 0.102 8.449 1.00 95.38 89 ASN A O 1
ATOM 704 N N . CYS A 1 90 ? -12.322 -1.690 7.108 1.00 96.12 90 CYS A N 1
ATOM 705 C CA . CYS A 1 90 ? -12.353 -0.918 5.869 1.00 96.12 90 CYS A CA 1
ATOM 706 C C . CYS A 1 90 ? -13.775 -0.435 5.548 1.00 96.12 90 CYS A C 1
ATOM 708 O O . CYS A 1 90 ? -14.646 -1.249 5.244 1.00 96.12 90 CYS A O 1
ATOM 710 N N . ALA A 1 91 ? -13.987 0.883 5.544 1.00 96.06 91 ALA A N 1
ATOM 711 C CA . ALA A 1 91 ? -15.207 1.498 5.019 1.00 96.06 91 ALA A CA 1
ATOM 712 C C . ALA A 1 91 ? -15.255 1.394 3.486 1.00 96.06 91 ALA A C 1
ATOM 714 O O . ALA A 1 91 ? -16.309 1.178 2.891 1.00 96.06 91 ALA A O 1
ATOM 715 N N . GLU A 1 92 ? -14.088 1.496 2.846 1.00 96.75 92 GLU A N 1
ATOM 716 C CA . GLU A 1 92 ? -13.936 1.378 1.403 1.00 96.75 92 GLU A CA 1
ATOM 717 C C . GLU A 1 92 ? -12.550 0.812 1.072 1.00 96.75 92 GLU A C 1
ATOM 719 O O . GLU A 1 92 ? -11.549 1.195 1.682 1.00 96.75 92 GLU A O 1
ATOM 724 N N . LEU A 1 93 ? -12.484 -0.124 0.123 1.00 98.12 93 LEU A N 1
ATOM 725 C CA . LEU A 1 93 ? -11.242 -0.804 -0.240 1.00 98.12 93 LEU A CA 1
ATOM 726 C C . LEU A 1 93 ? -11.243 -1.242 -1.709 1.00 98.12 93 LEU A C 1
ATOM 728 O O . LEU A 1 93 ? -11.984 -2.147 -2.106 1.00 98.12 93 LEU A O 1
ATOM 732 N N . TRP A 1 94 ? -10.349 -0.666 -2.512 1.00 97.38 94 TRP A N 1
ATOM 733 C CA . TRP A 1 94 ? -10.213 -1.002 -3.932 1.00 97.38 94 TRP A CA 1
ATOM 734 C C . TRP A 1 94 ? -8.759 -1.125 -4.381 1.00 97.38 94 TRP A C 1
ATOM 736 O O . TRP A 1 94 ? -7.828 -0.730 -3.681 1.00 97.38 94 TRP A O 1
ATOM 746 N N . ILE A 1 95 ? -8.580 -1.704 -5.568 1.00 98.31 95 ILE A N 1
ATOM 747 C CA . ILE A 1 95 ? -7.292 -1.798 -6.254 1.00 98.31 95 ILE A CA 1
ATOM 748 C C . ILE A 1 95 ? -7.287 -0.802 -7.411 1.00 98.31 95 ILE A C 1
ATOM 750 O O . ILE A 1 95 ? -8.306 -0.600 -8.069 1.00 98.31 95 ILE A O 1
ATOM 754 N N . THR A 1 96 ? -6.141 -0.178 -7.653 1.00 96.31 96 THR A N 1
ATOM 755 C CA . THR A 1 96 ? -5.907 0.689 -8.805 1.00 96.31 96 THR A CA 1
ATOM 756 C C . THR A 1 96 ? -4.485 0.530 -9.335 1.00 96.31 96 THR A C 1
ATOM 758 O O . THR A 1 96 ? -3.566 0.112 -8.625 1.00 96.31 96 THR A O 1
ATOM 761 N N . GLU A 1 97 ? -4.285 0.888 -10.595 1.00 92.94 97 GLU A N 1
ATOM 762 C CA . GLU A 1 97 ? -2.970 0.872 -11.218 1.00 92.94 97 GLU A CA 1
ATOM 763 C C . GLU A 1 97 ? -2.219 2.182 -10.972 1.00 92.94 97 GLU A C 1
ATOM 765 O O . GLU A 1 97 ? -2.771 3.285 -11.000 1.00 92.94 97 GLU A O 1
ATOM 770 N N . PHE A 1 98 ? -0.909 2.073 -10.769 1.00 88.44 98 PHE A N 1
ATOM 771 C CA . PHE A 1 98 ? -0.021 3.217 -10.847 1.00 88.44 98 PHE A CA 1
ATOM 772 C C . PHE A 1 98 ? 0.029 3.758 -12.273 1.00 88.44 98 PHE A C 1
ATOM 774 O O . PHE A 1 98 ? 0.003 3.013 -13.251 1.00 88.44 98 PHE A O 1
ATOM 781 N N . SER A 1 99 ? 0.215 5.074 -12.391 1.00 83.12 99 SER A N 1
ATOM 782 C CA . SER A 1 99 ? 0.452 5.682 -13.696 1.00 83.12 99 SER A CA 1
ATOM 783 C C . SER A 1 99 ? 1.697 5.076 -14.366 1.00 83.12 99 SER A C 1
ATOM 785 O O . SER A 1 99 ? 2.663 4.721 -13.676 1.00 83.12 99 SER A O 1
ATOM 787 N N . PRO A 1 100 ? 1.754 5.028 -15.711 1.00 77.69 100 PRO A N 1
ATOM 788 C CA . PRO A 1 100 ? 2.936 4.544 -16.425 1.00 77.69 100 PRO A CA 1
ATOM 789 C C . PRO A 1 100 ? 4.234 5.252 -16.008 1.00 77.69 100 PRO A C 1
ATOM 791 O O . PRO A 1 100 ? 5.295 4.635 -15.974 1.00 77.69 100 PRO A O 1
ATOM 794 N N . VAL A 1 101 ? 4.154 6.534 -15.628 1.00 79.81 101 VAL A N 1
ATOM 795 C CA . VAL A 1 101 ? 5.292 7.318 -15.117 1.00 79.81 101 VAL A CA 1
ATOM 796 C C . VAL A 1 101 ? 5.808 6.764 -13.787 1.00 79.81 101 VAL A C 1
ATOM 798 O O . VAL A 1 101 ? 7.018 6.657 -13.600 1.00 79.81 101 VAL A O 1
ATOM 801 N N . MET A 1 102 ? 4.908 6.378 -12.881 1.00 73.38 102 MET A N 1
ATOM 802 C CA . MET A 1 102 ? 5.270 5.749 -11.609 1.00 73.38 102 MET A CA 1
ATOM 803 C C . MET A 1 102 ? 5.841 4.346 -11.822 1.00 73.38 102 MET A C 1
ATOM 805 O O . MET A 1 102 ? 6.873 4.024 -11.241 1.00 73.38 102 MET A O 1
ATOM 809 N N . GLY A 1 103 ? 5.245 3.539 -12.706 1.00 74.31 103 GLY A N 1
ATOM 810 C CA . GLY A 1 103 ? 5.790 2.224 -13.067 1.00 74.31 103 GLY A CA 1
ATOM 811 C C . GLY A 1 103 ? 7.192 2.317 -13.677 1.00 74.31 103 GLY A C 1
ATOM 812 O O . GLY A 1 103 ? 8.072 1.526 -13.351 1.00 74.31 103 GLY A O 1
ATOM 813 N N . TYR A 1 104 ? 7.434 3.338 -14.496 1.00 74.56 104 TYR A N 1
ATOM 814 C CA . TYR A 1 104 ? 8.747 3.635 -15.053 1.00 74.56 104 TYR A CA 1
ATOM 815 C C . TYR A 1 104 ? 9.765 4.093 -13.986 1.00 74.56 104 TYR A C 1
ATOM 817 O O . TYR A 1 104 ? 10.922 3.677 -14.023 1.00 74.56 104 TYR A O 1
ATOM 825 N N . ALA A 1 105 ? 9.348 4.929 -13.029 1.00 75.31 105 ALA A N 1
ATOM 826 C CA . ALA A 1 105 ? 10.228 5.477 -11.995 1.00 75.31 105 ALA A CA 1
ATOM 827 C C . ALA A 1 105 ? 10.542 4.490 -10.853 1.00 75.31 105 ALA A C 1
ATOM 829 O O . ALA A 1 105 ? 11.652 4.502 -10.323 1.00 75.31 105 ALA A O 1
ATOM 830 N N . CYS A 1 106 ? 9.573 3.660 -10.461 1.00 76.69 106 CYS A N 1
ATOM 831 C CA . CYS A 1 106 ? 9.678 2.728 -9.333 1.00 76.69 106 CYS A CA 1
ATOM 832 C C . CYS A 1 106 ? 9.950 1.279 -9.764 1.00 76.69 106 CYS A C 1
ATOM 834 O O . CYS A 1 106 ? 10.436 0.487 -8.959 1.00 76.69 106 CYS A O 1
ATOM 836 N N . GLY A 1 107 ? 9.677 0.942 -11.026 1.00 77.75 107 GLY A N 1
ATOM 837 C CA . GLY A 1 107 ? 9.782 -0.408 -11.571 1.00 77.75 107 GLY A CA 1
ATOM 838 C C . GLY A 1 107 ? 8.465 -1.189 -11.516 1.00 77.75 107 GLY A C 1
ATOM 839 O O . GLY A 1 107 ? 7.599 -0.960 -10.666 1.00 77.75 107 GLY A O 1
ATOM 840 N N . THR A 1 108 ? 8.326 -2.151 -12.429 1.00 84.56 108 THR A N 1
ATOM 841 C CA . THR A 1 108 ? 7.249 -3.153 -12.412 1.00 84.56 108 THR A CA 1
ATOM 842 C C . THR A 1 108 ? 7.348 -4.016 -11.152 1.00 84.56 108 THR A C 1
ATOM 844 O O . THR A 1 108 ? 8.448 -4.273 -10.661 1.00 84.56 108 THR A O 1
ATOM 847 N N . GLY A 1 109 ? 6.223 -4.492 -10.621 1.00 86.00 109 GLY A N 1
ATOM 848 C CA . GLY A 1 109 ? 6.197 -5.230 -9.354 1.00 86.00 109 GLY A CA 1
ATOM 849 C C . GLY A 1 109 ? 6.055 -4.352 -8.108 1.00 86.00 109 GLY A C 1
ATOM 850 O O . GLY A 1 109 ? 6.068 -4.890 -6.997 1.00 86.00 109 GLY A O 1
ATOM 851 N N . THR A 1 110 ? 5.960 -3.027 -8.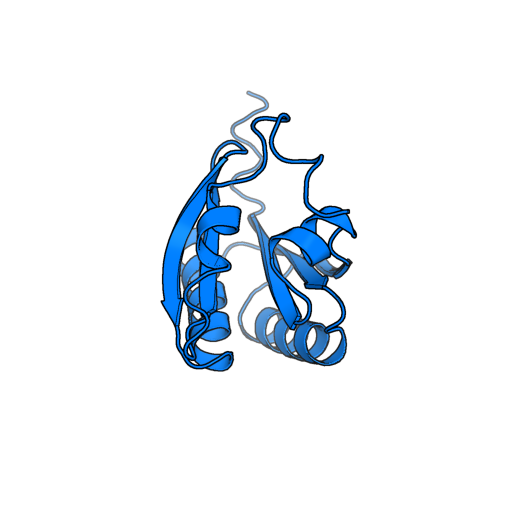273 1.00 89.12 110 THR A N 1
ATOM 852 C CA . THR A 1 110 ? 5.746 -2.071 -7.175 1.00 89.12 110 THR A CA 1
ATOM 853 C C . THR A 1 110 ? 4.326 -2.193 -6.629 1.00 89.12 110 THR A C 1
ATOM 855 O O . THR A 1 110 ? 3.377 -2.268 -7.406 1.00 89.12 110 THR A O 1
ATOM 858 N N . LEU A 1 111 ? 4.201 -2.156 -5.301 1.00 94.19 111 LEU A N 1
ATOM 859 C CA . LEU A 1 111 ? 2.940 -2.105 -4.557 1.00 94.19 111 LEU A CA 1
ATOM 860 C C . LEU A 1 111 ? 2.899 -0.837 -3.695 1.00 94.19 111 LEU A C 1
ATOM 862 O O . LEU A 1 111 ? 3.948 -0.345 -3.270 1.00 94.19 111 LEU A O 1
ATOM 866 N N . GLY A 1 112 ? 1.704 -0.329 -3.409 1.00 93.69 112 GLY A N 1
ATOM 867 C CA . GLY A 1 112 ? 1.488 0.824 -2.538 1.00 93.69 112 GLY A CA 1
ATOM 868 C C . GLY A 1 112 ? 0.147 0.775 -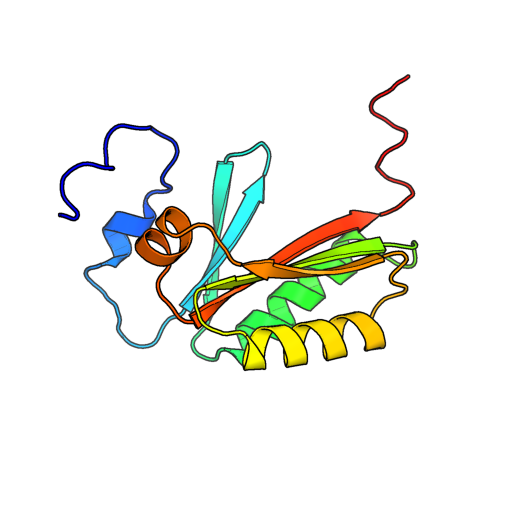1.811 1.00 93.69 112 GLY A C 1
ATOM 869 O O . GLY A 1 112 ? -0.781 0.101 -2.253 1.00 93.69 112 GLY A O 1
ATOM 870 N N . LEU A 1 113 ? 0.063 1.511 -0.702 1.00 95.38 113 LEU A N 1
ATOM 871 C CA . LEU A 1 113 ? -1.170 1.770 0.039 1.00 95.38 113 LEU A CA 1
ATOM 872 C C . LEU A 1 113 ? -1.352 3.281 0.183 1.00 95.38 113 LEU A C 1
ATOM 874 O O . LEU A 1 113 ? -0.434 3.975 0.627 1.00 95.38 113 LEU A O 1
ATOM 878 N N . ALA A 1 114 ? -2.536 3.772 -0.160 1.00 94.31 114 ALA A N 1
ATOM 879 C CA . ALA A 1 114 ? -3.009 5.100 0.208 1.00 94.31 114 ALA A CA 1
ATOM 880 C C . ALA A 1 114 ? -4.236 4.937 1.104 1.00 94.31 114 ALA A C 1
ATOM 882 O O . ALA A 1 114 ? -5.094 4.109 0.808 1.00 94.31 114 ALA A O 1
ATOM 883 N N . PHE A 1 115 ? -4.305 5.683 2.203 1.00 94.94 115 PHE A N 1
ATOM 884 C CA . PHE A 1 115 ? -5.384 5.531 3.172 1.00 94.94 115 PHE A CA 1
ATOM 885 C C . PHE A 1 115 ? -5.633 6.806 3.978 1.00 94.94 115 PHE A C 1
ATOM 887 O O . PHE A 1 115 ? -4.725 7.624 4.144 1.00 94.94 115 PHE A O 1
ATOM 894 N N . TYR A 1 116 ? -6.850 6.938 4.502 1.00 93.44 116 TYR A N 1
ATOM 895 C CA . TYR A 1 116 ? -7.227 7.919 5.522 1.00 93.44 116 TYR A CA 1
ATOM 896 C C . TYR A 1 116 ? -8.344 7.354 6.410 1.00 93.44 116 TYR A C 1
ATOM 898 O O . TYR A 1 116 ? -9.128 6.509 5.968 1.00 93.44 116 TYR A O 1
ATOM 906 N N . SER A 1 117 ? -8.411 7.809 7.661 1.00 93.44 117 SER A N 1
ATOM 907 C CA . SER A 1 117 ? -9.460 7.413 8.606 1.00 93.44 117 SER A CA 1
ATOM 908 C C . SER A 1 117 ? -10.620 8.418 8.628 1.00 93.44 117 SER A C 1
ATOM 910 O O . SER A 1 117 ? -10.406 9.618 8.437 1.00 93.44 117 SER A O 1
ATOM 912 N N . GLU A 1 118 ? -11.849 7.964 8.901 1.00 84.56 118 GLU A N 1
ATOM 913 C CA . GLU A 1 118 ? -13.048 8.831 8.952 1.00 84.56 118 GLU A CA 1
ATOM 914 C C . GLU A 1 118 ? -12.987 9.934 10.043 1.00 84.56 118 GLU A C 1
ATOM 916 O O . GLU A 1 118 ? -13.797 10.860 10.040 1.00 84.56 118 GLU A O 1
ATOM 921 N N . GLY A 1 119 ? -11.999 9.900 10.947 1.00 71.56 119 GLY A N 1
ATOM 922 C CA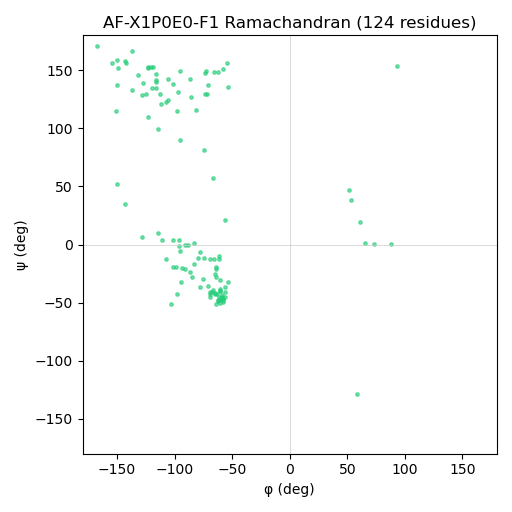 . GLY A 1 119 ? -11.780 10.919 11.984 1.00 71.56 119 GLY A CA 1
ATOM 923 C C . GLY A 1 119 ? -10.800 12.044 11.620 1.00 71.56 119 GLY A C 1
ATOM 924 O O . GLY A 1 119 ? -10.850 13.108 12.233 1.00 71.56 119 GLY A O 1
ATOM 925 N N . GLU A 1 120 ? -9.924 11.858 10.629 1.00 62.28 120 GLU A N 1
ATOM 926 C CA . GLU A 1 120 ? -8.896 12.854 10.261 1.00 62.28 120 GLU A CA 1
ATOM 927 C C . GLU A 1 120 ? -9.405 13.904 9.258 1.00 62.28 120 GLU A C 1
ATOM 929 O O . GLU A 1 120 ? -8.893 15.022 9.211 1.00 62.2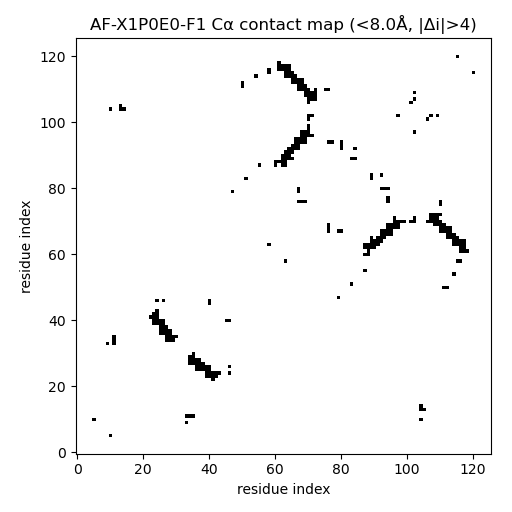8 120 GLU A O 1
ATOM 934 N N . GLY A 1 121 ? -10.445 13.582 8.481 1.00 51.53 121 GLY A N 1
ATOM 935 C CA . GLY A 1 121 ? -10.964 14.445 7.410 1.00 51.53 121 GLY A CA 1
ATOM 936 C C . GLY A 1 121 ? -11.775 15.664 7.869 1.00 51.53 121 GLY A C 1
ATOM 937 O O . GLY A 1 121 ? -12.042 16.549 7.060 1.00 51.53 121 GLY A O 1
ATOM 938 N N . ARG A 1 122 ? -12.160 15.743 9.151 1.00 47.91 122 ARG A N 1
ATOM 939 C CA . ARG A 1 122 ? -12.982 16.848 9.684 1.00 47.91 122 ARG A CA 1
ATOM 940 C C . ARG A 1 122 ? -12.193 18.104 10.068 1.00 47.91 122 ARG A C 1
ATOM 942 O O . ARG A 1 122 ? -12.785 19.164 10.156 1.00 47.91 122 ARG A O 1
ATOM 949 N N . SER A 1 123 ? -10.873 18.017 10.234 1.00 42.94 123 SER A N 1
ATOM 950 C CA . SER A 1 123 ? -10.047 19.131 10.742 1.00 42.94 123 SER A CA 1
ATOM 951 C C . SER A 1 123 ? -9.631 20.169 9.678 1.00 42.94 123 SER A C 1
ATOM 953 O O . SER A 1 123 ? -8.882 21.092 9.976 1.00 42.94 123 SER A O 1
ATOM 955 N N . LEU A 1 124 ? -10.046 20.015 8.414 1.00 44.56 124 LEU A N 1
ATOM 956 C CA . LEU A 1 124 ? -9.631 20.902 7.310 1.00 44.56 124 LEU A CA 1
ATOM 957 C C . LEU A 1 124 ? -10.777 21.731 6.709 1.00 44.56 124 LEU A C 1
ATOM 959 O O . LEU A 1 124 ? -10.584 22.353 5.665 1.00 44.56 124 LEU A O 1
ATOM 963 N N . ILE A 1 125 ? -11.955 21.735 7.341 1.00 42.25 125 ILE A N 1
ATOM 964 C CA . ILE A 1 125 ? -13.137 22.476 6.864 1.00 42.25 125 ILE A CA 1
ATOM 965 C C . ILE A 1 125 ? -13.761 23.379 7.947 1.00 42.25 125 ILE A C 1
ATOM 967 O O . ILE A 1 125 ? -14.796 23.985 7.680 1.00 42.25 125 ILE A O 1
ATOM 971 N N . ASP A 1 126 ? -13.117 23.501 9.114 1.00 35.34 126 ASP A N 1
ATOM 972 C CA . ASP A 1 126 ? -13.480 24.450 10.180 1.00 35.34 126 ASP A CA 1
ATOM 973 C C . ASP A 1 126 ? -12.439 25.577 10.293 1.00 35.34 126 ASP A C 1
ATOM 975 O O . ASP A 1 126 ? -11.221 25.270 10.264 1.00 35.34 126 ASP A O 1
#

Solvent-accessible surface area (backbone atoms only — not comparable to full-atom values): 7794 Å² total; per-residue (Å²): 130,82,85,73,72,81,82,72,85,78,72,60,79,56,79,72,52,80,80,67,83,73,70,62,44,78,43,71,47,73,56,96,90,42,70,40,85,72,51,74,33,70,50,69,65,65,44,50,56,48,52,53,48,57,47,49,78,70,44,68,89,48,46,25,40,39,41,34,31,20,16,92,29,63,74,61,40,52,54,50,46,52,51,47,62,75,77,43,60,60,77,39,78,49,78,48,74,49,54,70,68,52,26,68,69,72,34,74,64,39,73,48,80,47,72,54,34,79,78,68,71,65,76,80,81,116

Organism: NCBI:txid412755

Secondary structure (DSSP, 8-state):
-GGGSTTSS-S-GGGGGGG--SS-EEEEEEETTEEEEEEEESSHHHHHHHHHHHHHHHHTTS-EEEEEEESS-HHHHHHHHHHHHHHS-EEEEEEEEPPHHHHHHH-TT-EEEEEEETTTGGGG--

InterPro domains:
  IPR003797 DegV [PF02645] (2-117)
  IPR003797 DegV [PS51482] (1-117)
  IPR043168 DegV, C-terminal domain [G3DSA:3.30.1180.10] (1-117)
  IPR050270 DegV domain-containing [PTHR33434] (2-118)

Mean predicted aligned error: 9.21 Å

Sequence (126 aa):
TVRYVYRTGRIPKVAALAGSMLNIRPIFTISSGVPHFMSVVRNKERGIDRLLKIMSDKVGLNPVHVAVMHAYALDEAERLKERVSSEFNCAELWITEFSPVMGYACGTGTLGLAFYSEGEGRSLID

pLDDT: mean 79.68, std 19.11, range [35.34, 98.31]

Nearest PDB structures (foldseek):
  6dke-assembly1_A  TM=8.150E-01  e=1.548E-06  Streptococcus pneumoniae
  3lup-assembly1_A  TM=8.015E-01  e=1.515E-05  Streptococcus agalactiae 2603V/R
  3egl-assembly3_C  TM=7.803E-01  e=8.246E-05  Corynebacterium glutamicum ATCC 13032
  3egl-assembly1_A  TM=8.277E-01  e=4.206E-04  Corynebacterium glutamicum ATCC 13032
  7w7h-assembly1_E-2  TM=7.688E-01  e=1.274E-03  Streptococcus suis 05ZYH33